Protein AF-W7MY05-F1 (afdb_monomer_lite)

Radius of gyration: 18.66 Å; chains: 1; bounding box: 47×26×39 Å

Secondary structure (DSSP, 8-state):
-PPPPEEEGGG--TTS--HHHHHHHHTTS--EEES-----HHHHHHHHHHHHS-HHHHGGG--------

pLDDT: mean 81.71, std 13.35, range [43.22, 93.75]

Structure (mmCIF, N/CA/C/O backbone):
data_AF-W7MY05-F1
#
_entry.id   AF-W7MY05-F1
#
loop_
_atom_site.group_PDB
_atom_site.id
_atom_site.type_symbol
_atom_site.label_atom_id
_atom_site.label_alt_id
_atom_site.label_comp_id
_atom_site.label_asym_id
_atom_site.label_entity_id
_atom_site.label_seq_id
_atom_site.pdbx_PDB_ins_code
_atom_site.Cartn_x
_atom_site.Cartn_y
_atom_site.Cartn_z
_atom_site.occupancy
_atom_site.B_iso_or_equiv
_atom_site.auth_seq_id
_atom_site.auth_comp_id
_atom_site.auth_asym_id
_atom_site.auth_atom_id
_atom_site.pdbx_PDB_model_num
ATOM 1 N N . MET A 1 1 ? 7.886 -12.062 17.598 1.00 56.19 1 MET A N 1
ATOM 2 C CA . MET A 1 1 ? 7.399 -10.829 16.941 1.00 56.19 1 MET A CA 1
ATOM 3 C C . MET A 1 1 ? 5.882 -10.875 16.985 1.00 56.19 1 MET A C 1
ATOM 5 O O . MET A 1 1 ? 5.336 -11.903 16.604 1.00 56.19 1 MET A O 1
ATOM 9 N N . ALA A 1 2 ? 5.221 -9.853 17.530 1.00 78.69 2 ALA A N 1
ATOM 10 C CA . ALA A 1 2 ? 3.759 -9.782 17.517 1.00 78.69 2 ALA A CA 1
ATOM 11 C C . ALA A 1 2 ? 3.271 -9.417 16.105 1.00 78.69 2 ALA A C 1
ATOM 13 O O . ALA A 1 2 ? 3.964 -8.697 15.386 1.00 78.69 2 ALA A O 1
ATOM 14 N N . ALA A 1 3 ? 2.112 -9.937 15.697 1.00 86.31 3 ALA A N 1
ATOM 15 C CA . ALA A 1 3 ? 1.494 -9.555 14.430 1.00 86.31 3 ALA A CA 1
ATOM 16 C C . ALA A 1 3 ? 1.045 -8.085 14.485 1.00 86.31 3 ALA A C 1
ATOM 18 O O . ALA A 1 3 ? 0.554 -7.632 15.521 1.00 86.31 3 ALA A O 1
ATOM 19 N N . LEU A 1 4 ? 1.216 -7.346 13.383 1.00 92.06 4 LEU A N 1
ATOM 20 C CA . LEU A 1 4 ? 0.738 -5.966 13.300 1.00 92.06 4 LEU A CA 1
ATOM 21 C C . LEU A 1 4 ? -0.800 -5.933 13.270 1.00 92.06 4 LEU A C 1
ATOM 23 O O . LEU A 1 4 ? -1.406 -6.811 12.646 1.00 92.06 4 LEU A O 1
ATOM 27 N N . PRO A 1 5 ? -1.436 -4.923 13.891 1.00 92.69 5 PRO A N 1
ATOM 28 C CA . PRO A 1 5 ? -2.877 -4.722 13.794 1.00 92.69 5 PRO A CA 1
ATOM 29 C C . PRO A 1 5 ? -3.339 -4.610 12.337 1.00 92.69 5 PRO A C 1
ATOM 31 O O . PRO A 1 5 ? -2.642 -4.030 11.504 1.00 92.69 5 PRO A O 1
ATOM 34 N N . ILE A 1 6 ? -4.528 -5.136 12.040 1.00 92.44 6 ILE A N 1
ATOM 35 C CA . ILE A 1 6 ? -5.213 -4.972 10.753 1.00 92.44 6 ILE A CA 1
ATOM 36 C C . ILE A 1 6 ? -6.522 -4.240 11.029 1.00 92.44 6 ILE A C 1
ATOM 38 O O . ILE A 1 6 ? -7.285 -4.661 11.894 1.00 92.44 6 ILE A O 1
ATOM 42 N N . ILE A 1 7 ? -6.778 -3.159 10.299 1.00 90.50 7 ILE A N 1
ATOM 43 C CA . ILE A 1 7 ? -7.960 -2.312 10.472 1.00 90.50 7 ILE A CA 1
ATOM 44 C C . ILE A 1 7 ? -8.802 -2.382 9.206 1.00 90.50 7 ILE A C 1
ATOM 46 O O . ILE A 1 7 ? -8.296 -2.157 8.107 1.00 90.50 7 ILE A O 1
ATOM 50 N N . ASP A 1 8 ? -10.090 -2.675 9.344 1.00 90.12 8 ASP A N 1
ATOM 51 C CA . ASP A 1 8 ? -11.032 -2.627 8.229 1.00 90.12 8 ASP A CA 1
ATOM 52 C C . ASP A 1 8 ? -11.739 -1.270 8.190 1.00 90.12 8 ASP A C 1
ATOM 54 O O . ASP A 1 8 ? -12.634 -0.993 8.991 1.00 90.12 8 ASP A O 1
ATOM 58 N N . LEU A 1 9 ? -11.343 -0.417 7.242 1.00 88.50 9 LEU A N 1
ATOM 59 C CA . LEU A 1 9 ? -11.922 0.916 7.089 1.00 88.50 9 LEU A CA 1
ATOM 60 C C . LEU A 1 9 ? -13.384 0.877 6.631 1.00 88.50 9 LEU A C 1
ATOM 62 O O . LEU A 1 9 ? -14.093 1.853 6.850 1.00 88.50 9 LEU A O 1
ATOM 66 N N . SER A 1 10 ? -13.861 -0.232 6.058 1.00 87.81 10 SER A N 1
ATOM 67 C CA . SER A 1 10 ? -15.269 -0.356 5.656 1.00 87.81 10 SER A CA 1
ATOM 68 C C . SER A 1 10 ? -16.224 -0.444 6.853 1.00 87.81 10 SER A C 1
ATOM 70 O O . SER A 1 10 ? -17.417 -0.184 6.716 1.00 87.81 10 SER A O 1
ATOM 72 N N . THR A 1 11 ? -15.695 -0.773 8.036 1.00 83.19 11 THR A N 1
ATOM 73 C CA . THR A 1 11 ? -16.460 -0.870 9.290 1.00 83.19 11 THR A CA 1
ATOM 74 C C . THR A 1 11 ? -16.471 0.432 10.095 1.00 83.19 11 THR A C 1
ATOM 76 O O . THR A 1 11 ? -17.205 0.545 11.078 1.00 83.19 11 THR A O 1
ATOM 79 N N . ILE A 1 12 ? -15.684 1.431 9.683 1.00 76.62 12 ILE A N 1
ATOM 80 C CA . ILE A 1 12 ? -15.580 2.721 10.367 1.00 76.62 12 ILE A CA 1
ATOM 81 C C . ILE A 1 12 ? -16.650 3.664 9.807 1.00 76.62 12 ILE A C 1
ATOM 83 O O . ILE A 1 12 ? -16.606 4.061 8.647 1.00 76.62 12 ILE A O 1
ATOM 87 N N . SER A 1 13 ? -17.619 4.031 10.646 1.00 68.38 13 SER A N 1
ATOM 88 C CA . SER A 1 13 ? -18.649 5.027 10.325 1.00 68.38 13 SER A CA 1
ATOM 89 C C . SER A 1 13 ? -18.139 6.454 10.560 1.00 68.38 13 SER A C 1
ATOM 91 O O . SER A 1 13 ? -17.442 6.716 11.541 1.00 68.38 13 SER A O 1
ATOM 93 N N . GLU A 1 14 ? -18.547 7.395 9.698 1.00 64.19 14 GLU A N 1
ATOM 94 C CA . GLU A 1 14 ? -18.198 8.829 9.749 1.00 64.19 14 GLU A CA 1
ATOM 95 C C . GLU A 1 14 ? -18.491 9.496 11.108 1.00 64.19 14 GLU A C 1
ATOM 97 O O . GLU A 1 14 ? -17.860 10.490 11.462 1.00 64.19 14 GLU A O 1
ATOM 102 N N . ALA A 1 15 ? -19.423 8.947 11.895 1.00 58.59 15 ALA A N 1
ATOM 103 C CA . ALA A 1 15 ? -19.875 9.543 13.153 1.00 58.59 15 ALA A CA 1
ATOM 104 C C . ALA A 1 15 ? -18.932 9.310 14.351 1.00 58.59 15 ALA A C 1
ATOM 106 O O . ALA A 1 15 ? -19.080 9.973 15.381 1.00 58.59 15 ALA A O 1
ATOM 107 N N . GLN A 1 16 ? -17.973 8.385 14.249 1.00 50.09 16 GLN A N 1
ATOM 108 C CA . GLN A 1 16 ? -16.953 8.153 15.275 1.00 50.09 16 GLN A CA 1
ATOM 109 C C . GLN A 1 16 ? -15.622 7.826 14.604 1.00 50.09 16 GLN A C 1
ATOM 111 O O . GLN A 1 16 ? -15.334 6.658 14.326 1.00 50.09 16 GLN A O 1
ATOM 116 N N . PRO A 1 17 ? -14.768 8.827 14.355 1.00 59.53 17 PRO A N 1
ATOM 117 C CA . PRO A 1 17 ? -13.451 8.522 13.877 1.00 59.53 17 PRO A CA 1
ATOM 118 C C . PRO A 1 17 ? -12.620 7.984 15.054 1.00 59.53 17 PRO A C 1
ATOM 120 O O . PRO A 1 17 ? -12.616 8.501 16.173 1.00 59.53 17 PRO A O 1
ATOM 123 N N . THR A 1 18 ? -11.750 7.039 14.727 1.00 64.75 18 THR A N 1
ATOM 124 C CA . THR A 1 18 ? -10.332 7.121 15.103 1.00 64.75 18 THR A CA 1
ATOM 125 C C . THR A 1 18 ? -9.846 6.706 16.487 1.00 64.75 18 THR A C 1
ATOM 127 O O . THR A 1 18 ? -8.632 6.673 16.626 1.00 64.75 18 THR A O 1
ATOM 130 N N . SER A 1 19 ? -10.642 6.315 17.488 1.00 79.44 19 SER A N 1
ATOM 131 C CA . SER A 1 19 ? -10.025 5.868 18.764 1.00 79.44 19 SER A CA 1
ATOM 132 C C . SER A 1 19 ? -9.074 4.678 18.559 1.00 79.44 19 SER A C 1
ATOM 134 O O . SER A 1 19 ? -7.967 4.654 19.097 1.00 79.44 19 SER A O 1
ATOM 136 N N . GLU A 1 20 ? -9.453 3.743 17.688 1.00 83.25 20 GLU A N 1
ATOM 137 C CA . GLU A 1 20 ? -8.608 2.616 17.306 1.00 83.25 20 GLU A CA 1
ATOM 138 C C . GLU A 1 20 ? -7.431 3.021 16.408 1.00 83.25 20 GLU A C 1
ATOM 140 O O . GLU A 1 20 ? -6.307 2.610 16.683 1.00 83.25 20 GLU A O 1
ATOM 145 N N . LEU A 1 21 ? -7.650 3.876 15.401 1.00 87.00 21 LEU A N 1
ATOM 146 C CA . LEU A 1 21 ? -6.578 4.389 14.530 1.00 87.00 21 LEU A CA 1
ATOM 147 C C . LEU A 1 21 ? -5.540 5.217 15.305 1.00 87.00 21 LEU A C 1
ATOM 149 O O . LEU A 1 21 ? -4.348 5.114 15.039 1.00 87.00 21 LEU A O 1
ATOM 153 N N . ILE A 1 22 ? -5.976 6.009 16.287 1.00 87.81 22 ILE A N 1
ATOM 154 C CA . ILE A 1 22 ? -5.102 6.769 17.188 1.00 87.81 22 ILE A CA 1
ATOM 155 C C . ILE A 1 22 ? -4.332 5.806 18.089 1.00 87.81 22 ILE A C 1
ATOM 157 O O . ILE A 1 22 ? -3.122 5.952 18.243 1.00 87.81 22 ILE A O 1
ATOM 161 N N . ARG A 1 23 ? -5.007 4.800 18.662 1.00 89.38 23 ARG A N 1
ATOM 162 C CA . ARG A 1 23 ? -4.366 3.797 19.522 1.00 89.38 23 ARG A CA 1
ATOM 163 C C . ARG A 1 23 ? -3.237 3.083 18.781 1.00 89.38 23 ARG A C 1
ATOM 165 O O . ARG A 1 23 ? -2.101 3.137 19.233 1.00 89.38 23 ARG A O 1
ATOM 172 N N . VAL A 1 24 ? -3.539 2.473 17.636 1.00 90.31 24 VAL A N 1
ATOM 173 C CA . VAL A 1 24 ? -2.562 1.705 16.841 1.00 90.31 24 VAL A CA 1
ATOM 174 C C . VAL A 1 24 ? -1.531 2.588 16.134 1.00 90.31 24 VAL A C 1
ATOM 176 O O . VAL A 1 24 ? -0.417 2.133 15.888 1.00 90.31 24 VAL A O 1
ATOM 179 N N . GLY A 1 25 ? -1.877 3.844 15.833 1.00 89.81 25 GLY A N 1
ATOM 180 C CA . GLY A 1 25 ? -0.958 4.842 15.289 1.00 89.81 25 GLY A CA 1
ATOM 181 C C . GLY A 1 25 ? 0.053 5.361 16.312 1.00 89.81 25 GLY A C 1
ATOM 182 O O . GLY A 1 25 ? 1.144 5.759 15.921 1.00 89.81 25 GLY A O 1
ATOM 183 N N . ASN A 1 26 ? -0.271 5.313 17.606 1.00 91.44 26 ASN A N 1
ATOM 184 C CA . ASN A 1 26 ? 0.666 5.647 18.679 1.00 91.44 26 ASN A CA 1
ATOM 185 C C . ASN A 1 26 ? 1.506 4.437 19.110 1.00 91.44 26 ASN A C 1
ATOM 187 O O . ASN A 1 26 ? 2.717 4.555 19.259 1.00 91.44 26 ASN A O 1
ATOM 191 N N . ASP A 1 27 ? 0.872 3.281 19.314 1.00 88.56 27 ASP A N 1
ATOM 192 C CA . ASP A 1 27 ? 1.533 2.036 19.716 1.00 88.56 27 ASP A CA 1
ATOM 193 C C . ASP A 1 27 ? 0.734 0.847 19.149 1.00 88.56 27 ASP A C 1
ATOM 195 O O . ASP A 1 27 ? -0.441 0.671 19.498 1.00 88.56 27 ASP A O 1
ATOM 199 N N . PRO A 1 28 ? 1.297 0.047 18.221 1.00 89.75 28 PRO A N 1
ATOM 200 C CA . PRO A 1 28 ? 2.722 -0.083 17.871 1.00 89.75 28 PRO A CA 1
ATOM 201 C C . PRO A 1 28 ? 3.267 0.931 16.849 1.00 89.75 28 PRO A C 1
ATOM 203 O O . PRO A 1 28 ? 4.420 0.817 16.437 1.00 89.75 28 PRO A O 1
ATOM 206 N N . GLY A 1 29 ? 2.458 1.879 16.374 1.00 92.88 29 GLY A N 1
ATOM 207 C CA . GLY A 1 29 ? 2.865 2.859 15.358 1.00 92.88 29 GLY A CA 1
ATOM 208 C C . GLY A 1 29 ? 2.856 2.333 13.919 1.00 92.88 29 GLY A C 1
ATOM 209 O O . GLY A 1 29 ? 3.104 3.086 12.981 1.00 92.88 29 GLY A O 1
ATOM 210 N N . PHE A 1 30 ? 2.531 1.052 13.726 1.00 93.75 30 PHE A N 1
ATOM 211 C CA . PHE A 1 30 ? 2.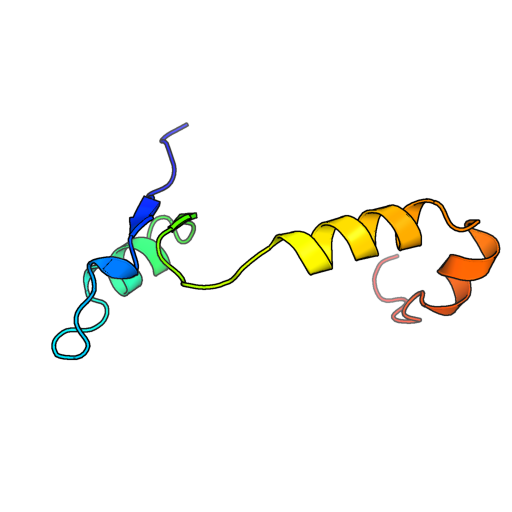419 0.401 12.422 1.00 93.75 30 PHE A CA 1
ATOM 212 C C . PHE A 1 30 ? 1.206 -0.526 12.389 1.00 93.75 30 PHE A C 1
ATOM 214 O O . PHE A 1 30 ? 0.952 -1.265 13.336 1.00 93.75 30 PHE A O 1
ATOM 221 N N . PHE A 1 31 ? 0.468 -0.520 11.284 1.00 93.44 31 PHE A N 1
ATOM 222 C CA . PHE A 1 31 ? -0.718 -1.351 11.091 1.00 93.44 31 PHE A CA 1
ATOM 223 C C . PHE A 1 31 ? -1.019 -1.520 9.599 1.00 93.44 31 PHE A C 1
ATOM 225 O O . PHE A 1 31 ? -0.561 -0.739 8.763 1.00 93.44 31 PHE A O 1
ATOM 232 N N . TYR A 1 32 ? -1.797 -2.543 9.266 1.00 93.31 32 TYR A N 1
ATOM 233 C CA . TYR A 1 32 ? -2.366 -2.739 7.937 1.00 93.31 32 TYR A CA 1
ATOM 234 C C . TYR A 1 32 ? -3.790 -2.192 7.879 1.00 93.31 32 TYR A C 1
ATOM 236 O O . TYR A 1 32 ? -4.502 -2.175 8.883 1.00 93.31 32 TYR A O 1
ATOM 244 N N . ILE A 1 33 ? -4.223 -1.800 6.683 1.00 92.31 33 ILE A N 1
ATOM 245 C CA . ILE A 1 33 ? -5.604 -1.399 6.411 1.00 92.31 33 ILE A CA 1
ATOM 246 C C . ILE A 1 33 ? -6.225 -2.284 5.330 1.00 92.31 33 ILE A C 1
ATOM 248 O O . ILE A 1 33 ? -5.557 -2.698 4.385 1.00 92.31 33 ILE A O 1
ATOM 252 N N . THR A 1 34 ? -7.519 -2.542 5.464 1.00 92.44 34 THR A N 1
ATOM 253 C CA . THR A 1 34 ? -8.388 -3.207 4.485 1.00 92.44 34 THR A CA 1
ATOM 254 C C . THR A 1 34 ? -9.657 -2.369 4.303 1.00 92.44 34 THR A C 1
ATOM 256 O O . THR A 1 34 ? -9.823 -1.357 4.983 1.00 92.44 34 THR A O 1
ATOM 259 N N . GLY A 1 35 ? -10.509 -2.698 3.326 1.00 90.69 35 GLY A N 1
ATOM 260 C CA . GLY A 1 35 ? -11.762 -1.960 3.104 1.00 90.69 35 GLY A CA 1
ATOM 261 C C . GLY A 1 35 ? -11.589 -0.484 2.712 1.00 90.69 35 GLY A C 1
ATOM 262 O O . GLY A 1 35 ? -12.543 0.280 2.748 1.00 90.69 35 GLY A O 1
ATOM 263 N N . HIS A 1 36 ? -10.383 -0.066 2.315 1.00 89.88 36 HIS A N 1
ATOM 264 C CA . HIS A 1 36 ? -10.032 1.335 2.055 1.00 89.88 36 HIS A CA 1
ATOM 265 C C . HIS A 1 36 ? -10.508 1.866 0.688 1.00 89.88 36 HIS A C 1
ATOM 267 O O . HIS A 1 36 ? -1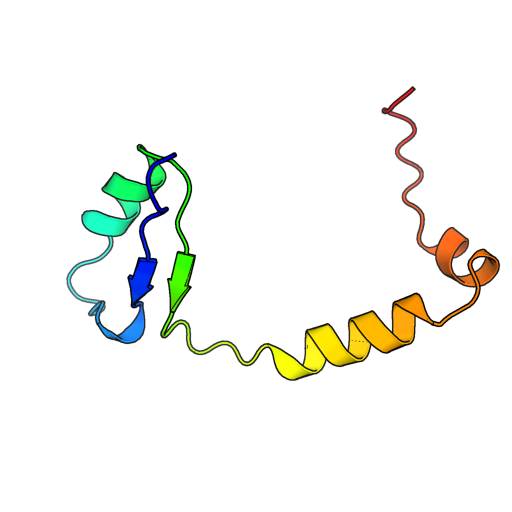0.194 2.994 0.324 1.00 89.88 36 HIS A O 1
ATOM 273 N N . GLY A 1 37 ? -11.210 1.054 -0.110 1.00 88.88 37 GLY A N 1
ATOM 274 C CA . GLY A 1 37 ? -11.812 1.472 -1.386 1.00 88.88 37 GLY A CA 1
ATOM 275 C C . GLY A 1 37 ? -10.831 1.810 -2.521 1.00 88.88 37 GLY A C 1
ATOM 276 O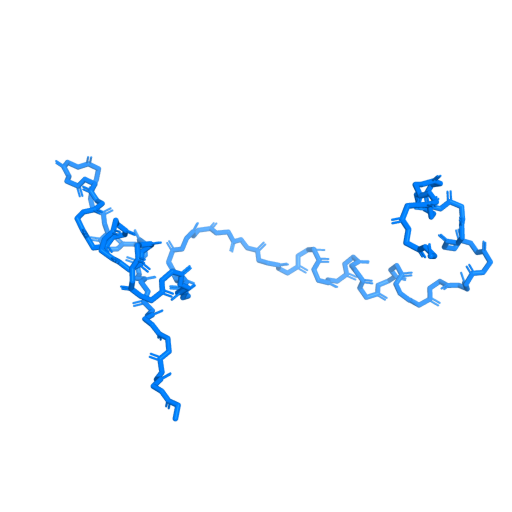 O . GLY A 1 37 ? -11.263 2.236 -3.589 1.00 88.88 37 GLY A O 1
ATOM 277 N N . ILE A 1 38 ? -9.522 1.610 -2.330 1.00 88.62 38 ILE A N 1
ATOM 278 C CA . ILE A 1 38 ? -8.498 1.896 -3.352 1.00 88.62 38 ILE A CA 1
ATOM 279 C C . ILE A 1 38 ? -8.207 0.618 -4.132 1.00 88.62 38 ILE A C 1
ATOM 281 O O . ILE A 1 38 ? -7.853 -0.403 -3.545 1.00 88.62 38 ILE A O 1
ATOM 285 N N . VAL A 1 39 ? -8.303 0.691 -5.458 1.00 85.62 39 VAL A N 1
ATOM 286 C CA . VAL A 1 39 ? -7.959 -0.420 -6.352 1.00 85.62 39 VAL A CA 1
ATOM 287 C C . VAL A 1 39 ? -6.459 -0.369 -6.679 1.00 85.62 39 VAL A C 1
ATOM 289 O O . VAL A 1 39 ? -6.015 0.574 -7.333 1.00 85.62 39 VAL A O 1
ATOM 292 N N . PRO A 1 40 ? -5.655 -1.367 -6.267 1.00 75.06 40 PRO A N 1
ATOM 293 C CA . PRO A 1 40 ? -4.196 -1.305 -6.391 1.00 75.06 40 PRO A CA 1
ATOM 294 C C . PRO A 1 40 ? -3.668 -1.626 -7.799 1.00 75.06 40 PRO A C 1
ATOM 296 O O . PRO A 1 40 ? -2.562 -1.219 -8.154 1.00 75.06 40 PRO A O 1
ATOM 299 N N . ALA A 1 41 ? -4.432 -2.376 -8.599 1.00 78.06 41 ALA A N 1
ATOM 300 C CA . ALA A 1 41 ? -3.935 -3.038 -9.807 1.00 78.06 41 ALA A CA 1
ATOM 301 C C . ALA A 1 41 ? -3.213 -2.117 -10.821 1.00 78.06 41 ALA A C 1
ATOM 303 O O . ALA A 1 41 ? -2.132 -2.497 -11.275 1.00 78.06 41 ALA A O 1
ATOM 304 N N . PRO A 1 42 ? -3.706 -0.902 -11.144 1.00 86.56 42 PRO A N 1
ATOM 305 C CA . PRO A 1 42 ? -3.056 -0.054 -12.148 1.00 86.56 42 PRO A CA 1
ATOM 306 C C . PRO A 1 42 ? -1.643 0.393 -11.754 1.00 86.56 42 PRO A C 1
ATOM 308 O O . PRO A 1 42 ? -0.763 0.488 -12.607 1.00 86.56 42 PRO A O 1
ATOM 311 N N . ALA A 1 43 ? -1.406 0.643 -10.463 1.00 87.62 43 ALA A N 1
ATOM 312 C CA . ALA A 1 43 ? -0.114 1.118 -9.978 1.00 87.62 43 ALA A CA 1
ATOM 313 C C . ALA A 1 43 ? 0.950 0.012 -10.013 1.00 87.62 43 ALA A C 1
ATOM 315 O O . ALA A 1 43 ? 2.088 0.265 -10.407 1.00 87.62 43 ALA A O 1
ATOM 316 N N . PHE A 1 44 ? 0.584 -1.219 -9.642 1.00 89.56 44 PHE A N 1
ATOM 317 C CA . PHE A 1 44 ? 1.514 -2.349 -9.665 1.00 89.56 44 PHE A CA 1
ATOM 318 C C . PHE A 1 44 ? 1.886 -2.7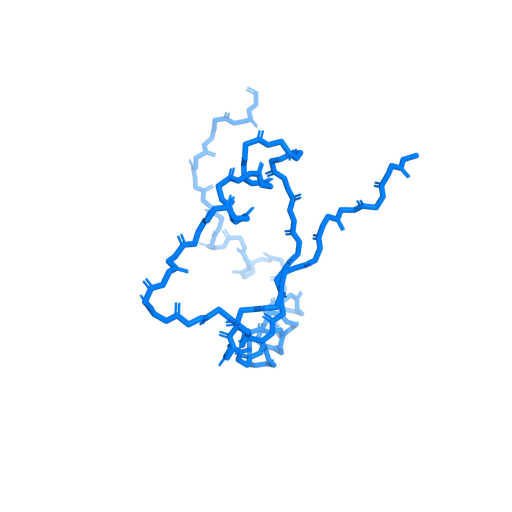62 -11.086 1.00 89.56 44 PHE A C 1
ATOM 320 O O . PHE A 1 44 ? 3.064 -2.989 -11.353 1.00 89.56 44 PHE A O 1
ATOM 327 N N . GLU A 1 45 ? 0.925 -2.811 -12.010 1.00 92.12 45 GLU A N 1
ATOM 328 C CA . GLU A 1 45 ? 1.227 -3.125 -13.410 1.00 92.12 45 GLU A CA 1
ATOM 329 C C . GLU A 1 45 ? 2.099 -2.040 -14.051 1.00 92.12 45 GLU A C 1
ATOM 331 O O . GLU A 1 45 ? 3.116 -2.352 -14.672 1.00 92.12 45 GLU A O 1
ATOM 336 N N . LEU A 1 46 ? 1.807 -0.761 -13.790 1.00 90.19 46 LEU A N 1
ATOM 337 C CA . LEU A 1 46 ? 2.672 0.331 -14.234 1.00 90.19 46 LEU A CA 1
ATOM 338 C C . LEU A 1 46 ? 4.086 0.215 -13.649 1.00 90.19 46 LEU A C 1
ATOM 340 O O . LEU A 1 46 ? 5.068 0.355 -14.376 1.00 90.19 46 LEU A O 1
ATOM 344 N N . ALA A 1 47 ? 4.209 -0.073 -12.351 1.00 90.69 47 ALA A N 1
ATOM 345 C CA . ALA A 1 47 ? 5.507 -0.259 -11.715 1.00 90.69 47 ALA A CA 1
ATOM 346 C C . ALA A 1 47 ? 6.292 -1.403 -12.375 1.00 90.69 47 ALA A C 1
ATOM 348 O O . ALA A 1 47 ? 7.478 -1.239 -12.665 1.00 90.69 47 ALA A O 1
ATOM 349 N N . ARG A 1 48 ? 5.646 -2.539 -12.673 1.00 91.12 48 ARG A N 1
ATOM 350 C CA . ARG A 1 48 ? 6.287 -3.672 -13.364 1.00 91.12 48 ARG A CA 1
ATOM 351 C C . ARG A 1 48 ? 6.853 -3.254 -14.715 1.00 91.12 48 ARG A C 1
ATOM 353 O O . ARG A 1 48 ? 8.004 -3.585 -14.997 1.00 91.12 48 ARG A O 1
ATOM 360 N N . GLU A 1 49 ? 6.097 -2.503 -15.510 1.00 91.81 49 GLU A N 1
ATOM 361 C CA . GLU A 1 49 ? 6.584 -1.990 -16.793 1.00 91.81 49 GLU A CA 1
ATOM 362 C C . GLU A 1 49 ? 7.755 -1.020 -16.612 1.00 91.81 49 GLU A C 1
ATOM 364 O O . GLU A 1 49 ? 8.791 -1.182 -17.255 1.00 91.81 49 GLU A O 1
ATOM 369 N N . VAL A 1 50 ? 7.666 -0.088 -15.659 1.00 88.62 50 VAL A N 1
ATOM 370 C CA . VAL A 1 50 ? 8.763 0.842 -15.343 1.00 88.62 50 VAL A CA 1
ATOM 371 C C . VAL A 1 50 ? 10.040 0.093 -14.954 1.00 88.62 50 VAL A C 1
ATOM 373 O O . VAL A 1 50 ? 11.131 0.454 -15.397 1.00 88.62 50 VAL A O 1
ATOM 376 N N . PHE A 1 51 ? 9.945 -0.972 -14.155 1.00 89.44 51 PHE A N 1
ATOM 377 C CA . PHE A 1 51 ? 11.128 -1.715 -13.721 1.00 89.44 51 PHE A CA 1
ATOM 378 C C . PHE A 1 51 ? 11.769 -2.561 -14.830 1.00 89.44 51 PHE A C 1
ATOM 380 O O . PHE A 1 51 ? 12.984 -2.778 -14.753 1.00 89.44 51 PHE A O 1
ATOM 387 N N . LYS A 1 52 ? 11.022 -2.952 -15.875 1.00 92.75 52 LYS A N 1
ATOM 388 C CA . LYS A 1 52 ? 11.556 -3.637 -17.072 1.00 92.75 52 LYS A CA 1
ATOM 389 C C . LYS A 1 52 ? 12.413 -2.728 -17.956 1.00 92.75 52 LYS A C 1
ATOM 391 O O . LYS A 1 52 ? 13.303 -3.218 -18.647 1.00 92.75 52 LYS A O 1
ATOM 396 N N . VAL A 1 53 ? 12.174 -1.417 -17.928 1.00 90.94 53 VAL A N 1
ATOM 397 C CA . VAL A 1 53 ? 12.929 -0.441 -18.725 1.00 90.94 53 VAL A CA 1
ATOM 398 C C . VAL A 1 53 ? 14.424 -0.456 -18.330 1.00 90.94 53 VAL A C 1
ATOM 400 O O . VAL A 1 53 ? 14.747 -0.590 -17.135 1.00 90.94 53 VAL A O 1
ATOM 403 N N . PRO A 1 54 ? 15.363 -0.301 -19.292 1.00 91.56 54 PRO A N 1
ATOM 404 C CA . PRO A 1 54 ? 16.795 -0.236 -19.020 1.00 91.56 54 PRO A CA 1
ATOM 405 C C . PRO A 1 54 ? 17.177 0.768 -17.929 1.00 91.56 54 PRO A C 1
ATOM 407 O O . PRO A 1 54 ? 16.600 1.844 -17.773 1.00 91.56 54 PRO A O 1
ATOM 410 N N . ARG A 1 55 ? 18.229 0.438 -17.172 1.00 84.81 55 ARG A N 1
ATOM 411 C CA . ARG A 1 55 ? 18.736 1.301 -16.093 1.00 84.81 55 ARG A CA 1
ATOM 412 C C . ARG A 1 55 ? 19.104 2.704 -16.585 1.00 84.81 55 ARG A C 1
ATOM 414 O O . ARG A 1 55 ? 18.842 3.663 -15.867 1.00 84.81 55 ARG A O 1
ATOM 421 N N . ALA A 1 56 ? 19.688 2.818 -17.780 1.00 86.81 56 ALA A N 1
ATOM 422 C CA . ALA A 1 56 ? 20.065 4.099 -18.380 1.00 86.81 56 ALA A CA 1
ATOM 423 C C . ALA A 1 56 ? 18.871 5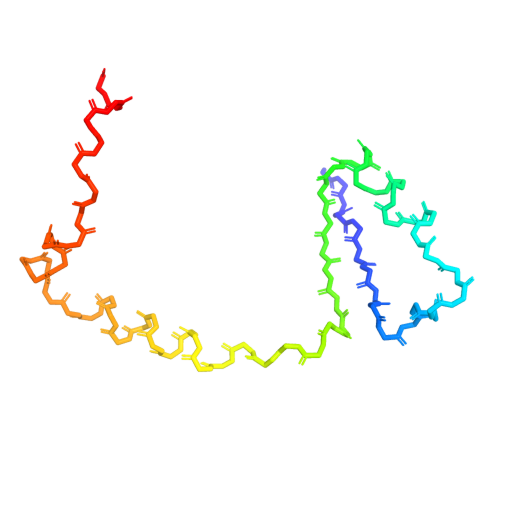.060 -18.484 1.00 86.81 56 ALA A C 1
ATOM 425 O O . ALA A 1 56 ? 18.992 6.242 -18.166 1.00 86.81 56 ALA A O 1
ATOM 426 N N . ASP A 1 57 ? 17.697 4.533 -18.821 1.00 85.25 57 ASP A N 1
ATOM 427 C CA . ASP A 1 57 ? 16.484 5.331 -18.946 1.00 85.25 57 ASP A CA 1
ATOM 428 C C . ASP A 1 57 ? 15.917 5.725 -17.582 1.00 85.25 57 ASP A C 1
ATOM 430 O O . ASP A 1 57 ? 15.451 6.850 -17.416 1.00 85.25 57 ASP A O 1
ATOM 434 N N . LYS A 1 58 ? 16.043 4.843 -16.581 1.00 83.44 58 LYS A N 1
ATOM 435 C CA . LYS A 1 58 ? 15.608 5.095 -15.197 1.00 83.44 58 LYS A CA 1
ATOM 436 C C . LYS A 1 58 ? 16.467 6.134 -14.470 1.00 83.44 58 LYS A C 1
ATOM 438 O O . LYS A 1 58 ? 15.956 6.861 -13.624 1.00 83.44 58 LYS A O 1
ATOM 443 N N . ILE A 1 59 ? 17.757 6.244 -14.808 1.00 84.25 59 ILE A N 1
ATOM 444 C CA . ILE A 1 59 ? 18.692 7.208 -14.191 1.00 84.25 59 ILE A CA 1
ATOM 445 C C . ILE A 1 59 ? 18.234 8.660 -14.390 1.00 84.25 59 ILE A C 1
ATOM 447 O O . ILE A 1 59 ? 18.528 9.505 -13.545 1.00 84.25 59 ILE A O 1
ATOM 451 N N . ARG A 1 60 ? 17.459 8.941 -15.445 1.00 83.62 60 ARG A N 1
ATOM 452 C CA . ARG A 1 60 ? 16.873 10.265 -15.710 1.00 83.62 60 ARG A CA 1
ATOM 453 C C . ARG A 1 60 ? 15.930 10.741 -14.599 1.00 83.62 60 ARG A C 1
ATOM 455 O O . ARG A 1 60 ? 15.810 11.941 -14.390 1.00 83.62 60 ARG A O 1
ATOM 462 N N . TYR A 1 61 ? 15.320 9.808 -13.867 1.00 81.44 61 TYR A N 1
ATOM 463 C CA . TYR A 1 61 ? 14.401 10.077 -12.755 1.00 81.44 61 TYR A CA 1
ATOM 464 C C . TYR A 1 61 ? 15.079 10.002 -11.382 1.00 81.44 61 TYR A C 1
ATOM 466 O O . TYR A 1 61 ? 14.412 10.088 -10.352 1.00 81.44 61 TYR A O 1
ATOM 474 N N . ARG A 1 62 ? 16.404 9.810 -11.334 1.00 78.88 62 ARG A N 1
ATOM 475 C CA . ARG A 1 62 ? 17.134 9.769 -10.068 1.00 78.88 62 ARG A CA 1
ATOM 476 C C . ARG A 1 62 ? 17.147 11.166 -9.459 1.00 78.88 62 ARG A C 1
ATOM 478 O O . ARG A 1 62 ? 17.643 12.108 -10.074 1.00 78.88 62 ARG A O 1
ATOM 485 N N . ASN A 1 63 ? 16.646 11.283 -8.235 1.00 74.00 63 ASN A N 1
ATOM 486 C CA . ASN A 1 63 ? 16.715 12.534 -7.497 1.00 74.00 63 ASN A CA 1
ATOM 487 C C . ASN A 1 63 ? 18.194 12.894 -7.253 1.00 74.00 63 ASN A C 1
ATOM 489 O O . ASN A 1 63 ? 18.972 12.039 -6.829 1.00 74.00 63 ASN A O 1
ATOM 493 N N . ARG A 1 64 ? 18.603 14.137 -7.541 1.00 57.50 64 ARG A N 1
ATOM 494 C CA . ARG A 1 64 ? 19.965 14.635 -7.254 1.00 57.50 64 ARG A CA 1
ATOM 495 C C . ARG A 1 64 ? 20.137 15.094 -5.796 1.00 57.50 64 ARG A C 1
ATOM 497 O O . ARG A 1 64 ? 21.016 15.905 -5.534 1.00 57.50 64 ARG A O 1
ATOM 504 N N . SER A 1 65 ? 19.325 14.616 -4.852 1.00 54.88 65 SER A N 1
ATOM 505 C CA . SER A 1 65 ? 19.647 14.823 -3.435 1.00 54.88 65 SER A CA 1
ATOM 506 C C . SER A 1 65 ? 20.817 13.900 -3.108 1.00 54.88 65 SER A C 1
ATOM 508 O O . SER A 1 65 ? 20.685 12.680 -3.026 1.00 54.88 65 SER A O 1
ATOM 510 N N . SER A 1 66 ? 21.995 14.507 -3.067 1.00 55.09 66 SER A N 1
ATOM 511 C CA . SER A 1 66 ? 23.283 13.904 -2.754 1.00 55.09 66 SER A CA 1
ATOM 512 C C . SER A 1 66 ? 23.519 13.840 -1.244 1.00 55.09 66 SER A C 1
ATOM 514 O O . SER A 1 66 ? 24.650 14.020 -0.814 1.00 55.09 66 SER A O 1
ATOM 516 N N . ASP A 1 67 ? 22.479 13.608 -0.442 1.00 51.91 67 ASP A N 1
ATOM 517 C CA . ASP A 1 67 ? 22.580 13.719 1.022 1.00 51.91 67 ASP A CA 1
ATOM 518 C C . ASP A 1 67 ? 22.673 12.354 1.719 1.00 51.91 67 ASP A C 1
ATOM 520 O O . ASP A 1 67 ? 22.400 12.219 2.907 1.00 51.91 67 ASP A O 1
ATOM 524 N N . LEU A 1 68 ? 23.077 11.322 0.975 1.00 47.78 68 LEU A N 1
ATOM 525 C CA . LEU A 1 68 ? 23.443 10.016 1.519 1.00 47.78 68 LEU A CA 1
ATOM 526 C C . LEU A 1 68 ? 24.770 9.560 0.898 1.00 47.78 68 LEU A C 1
ATOM 528 O O . LEU A 1 68 ? 24.797 8.677 0.036 1.00 47.78 68 LEU A O 1
ATOM 532 N N . VAL A 1 69 ? 25.858 10.204 1.326 1.00 43.22 69 VAL A N 1
ATOM 533 C CA . VAL A 1 69 ? 27.214 9.632 1.384 1.00 43.22 69 VAL A CA 1
ATOM 534 C C . VAL A 1 69 ? 27.803 9.982 2.741 1.00 43.22 69 VAL A C 1
ATOM 536 O O . VAL A 1 69 ? 27.713 11.173 3.107 1.00 43.22 69 VAL A O 1
#

InterPro domains:
  IPR026992 Non-haem dioxygenase, N-terminal domain [PF14226] (4-64)
  IPR027443 Isopenicillin N synthase-like superfamily [G3DSA:2.60.120.330] (1-68)

Organism: Gibberella moniliformis (strain M3125 / FGSC 7600) (NCBI:tx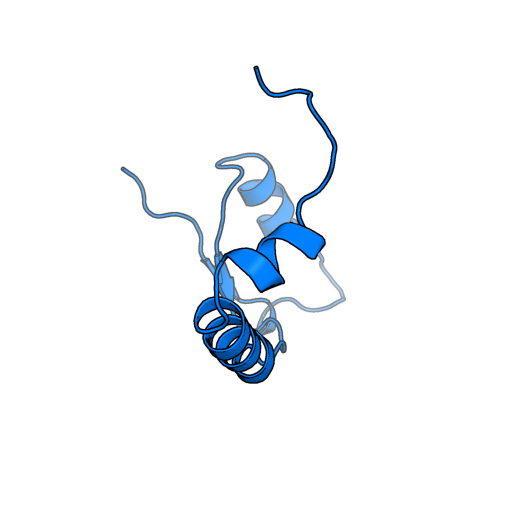id334819)

Foldseek 3Di:
DDDAAEEEPLPDDPVDDDPPVVVSCVPVVDHHYHNPPDDCPVVVVVVVVVVPDDPVVVVVVDDPPPPPD

Sequence (69 aa):
MAALPIIDLSTISEAQPTSELIRVGNDPGFFYITGHGIVPAPAFELAREVFKVPRADKIRYRNRSSDLV